Protein AF-A0A9E4AWS6-F1 (afdb_monomer_lite)

Foldseek 3Di:
DLVQLVVLLVQLVVLLVVLCCLQVVVVVPDDNVVSPVSSVVSNVSSVVSNVVSVVVNVVD

Secondary structure (DSSP, 8-state):
-HHHHHHHHHHHHHHHHHHHHHHHH-TT---HHHHHHHHHHHHHHHHHHHHHHHHHHHT-

Radius of gyration: 13.49 Å; chains: 1; bounding box: 32×13×38 Å

Structure (mmCIF, N/CA/C/O backbone):
data_AF-A0A9E4AWS6-F1
#
_entry.id   AF-A0A9E4AWS6-F1
#
loop_
_atom_site.group_PDB
_atom_site.id
_atom_site.type_symbol
_atom_site.label_atom_id
_atom_site.label_alt_id
_atom_site.label_comp_id
_atom_site.label_asym_id
_atom_site.label_entity_id
_atom_site.label_seq_id
_atom_site.pdbx_PDB_ins_code
_atom_site.Cartn_x
_atom_site.Cartn_y
_atom_site.Cartn_z
_atom_site.occupancy
_atom_site.B_iso_or_equiv
_atom_site.auth_seq_id
_atom_site.auth_comp_id
_atom_site.auth_asym_id
_atom_site.auth_atom_id
_atom_site.pdbx_PDB_model_num
ATOM 1 N N . MET A 1 1 ? -16.637 6.591 15.720 1.00 67.06 1 MET A N 1
ATOM 2 C CA . MET A 1 1 ? -15.316 6.440 15.063 1.00 67.06 1 MET A CA 1
ATOM 3 C C . MET A 1 1 ? -15.232 5.218 14.141 1.00 67.06 1 MET A C 1
ATOM 5 O O . MET A 1 1 ? -14.316 5.162 13.334 1.00 67.06 1 MET A O 1
ATOM 9 N N . TYR A 1 2 ? -16.209 4.310 14.171 1.00 82.06 2 TYR A N 1
ATOM 10 C CA . TYR A 1 2 ? -16.240 3.051 13.430 1.00 82.06 2 TYR A CA 1
ATOM 11 C C . TYR A 1 2 ? -16.130 3.269 11.922 1.00 82.06 2 TYR A C 1
ATOM 13 O O . TYR A 1 2 ? -15.257 2.702 11.280 1.00 82.06 2 TYR A O 1
ATOM 21 N N . TYR A 1 3 ? -16.929 4.189 11.372 1.00 87.75 3 TYR A N 1
ATOM 22 C CA . TYR A 1 3 ? -16.868 4.548 9.951 1.00 87.75 3 TYR A CA 1
ATOM 23 C C . TYR A 1 3 ? -15.505 5.107 9.520 1.00 87.75 3 TYR A C 1
ATOM 25 O O . TYR A 1 3 ? -15.040 4.804 8.425 1.00 87.75 3 TYR A O 1
ATOM 33 N N . ILE A 1 4 ? -14.843 5.890 10.378 1.00 90.12 4 ILE A N 1
ATOM 34 C CA . ILE A 1 4 ? -13.511 6.447 10.094 1.00 90.12 4 ILE A CA 1
ATOM 35 C C . ILE A 1 4 ? -12.474 5.321 10.069 1.00 90.12 4 ILE A C 1
ATOM 37 O O . ILE A 1 4 ? -11.686 5.234 9.130 1.00 90.12 4 ILE A O 1
ATOM 41 N N . GLY A 1 5 ? -12.515 4.429 11.062 1.00 91.38 5 GLY A N 1
ATOM 42 C CA . GLY A 1 5 ? -11.635 3.267 11.122 1.00 91.38 5 GLY A CA 1
ATOM 43 C C . GLY A 1 5 ? -11.820 2.323 9.929 1.00 91.38 5 GLY A C 1
ATOM 44 O O . GLY A 1 5 ? -10.840 2.024 9.251 1.00 91.38 5 GLY A O 1
ATOM 45 N N . LYS A 1 6 ? -13.066 1.978 9.572 1.00 92.94 6 LYS A N 1
ATOM 46 C CA . LYS A 1 6 ? -13.376 1.144 8.397 1.00 92.94 6 LYS A CA 1
ATOM 47 C C . LYS A 1 6 ? -12.908 1.767 7.087 1.00 92.94 6 LYS A C 1
ATOM 49 O O . LYS A 1 6 ? -12.404 1.067 6.212 1.00 92.94 6 LYS A O 1
ATOM 54 N N . THR A 1 7 ? -13.057 3.083 6.952 1.00 95.44 7 THR A N 1
ATOM 55 C CA . THR A 1 7 ? -12.593 3.807 5.761 1.00 95.44 7 THR A CA 1
ATOM 56 C C . THR A 1 7 ? -11.072 3.734 5.641 1.00 95.44 7 THR A C 1
ATOM 58 O O . THR A 1 7 ? -10.560 3.449 4.563 1.00 95.44 7 THR A O 1
ATOM 61 N N . LEU A 1 8 ? -10.347 3.919 6.748 1.00 95.25 8 LEU A N 1
ATOM 62 C CA . LEU A 1 8 ? -8.889 3.771 6.796 1.00 95.25 8 LEU A CA 1
ATOM 63 C C . LEU A 1 8 ? -8.431 2.336 6.510 1.00 95.25 8 LEU A C 1
ATOM 65 O O . LEU A 1 8 ? -7.472 2.152 5.762 1.00 95.25 8 LEU A O 1
ATOM 69 N N . GLU A 1 9 ? -9.136 1.329 7.038 1.00 94.81 9 GLU A N 1
ATOM 70 C CA . GLU A 1 9 ? -8.877 -0.079 6.717 1.00 94.81 9 GLU A CA 1
ATOM 71 C C . GLU A 1 9 ? -8.971 -0.332 5.206 1.00 94.81 9 GLU A C 1
ATOM 73 O O . GLU A 1 9 ? -8.053 -0.901 4.612 1.00 94.81 9 GLU A O 1
ATOM 78 N N . LEU A 1 10 ? -10.048 0.140 4.571 1.00 96.50 10 LEU A N 1
ATOM 79 C CA . LEU A 1 10 ? -10.264 0.006 3.127 1.00 96.50 10 LEU A CA 1
ATOM 80 C C . LEU A 1 10 ? -9.217 0.766 2.305 1.00 96.50 10 LEU A C 1
ATOM 82 O O . LEU A 1 10 ? -8.709 0.231 1.320 1.00 96.50 10 LEU A O 1
ATOM 86 N N . MET A 1 11 ? -8.850 1.980 2.723 1.00 96.88 11 MET A N 1
ATOM 87 C CA . MET A 1 11 ? -7.769 2.751 2.098 1.00 96.88 11 MET A CA 1
ATOM 88 C C . MET A 1 11 ? -6.433 2.006 2.163 1.00 96.88 11 MET A C 1
ATOM 90 O O . MET A 1 11 ? -5.685 1.995 1.184 1.00 96.88 11 MET A O 1
ATOM 94 N N . GLY A 1 12 ? -6.156 1.351 3.293 1.00 96.69 12 GLY A N 1
ATOM 95 C CA . GLY A 1 12 ? -4.986 0.500 3.463 1.00 96.69 12 GLY A CA 1
ATOM 96 C C . GLY A 1 12 ? -4.958 -0.646 2.453 1.00 96.69 12 GLY A C 1
ATOM 97 O O . GLY A 1 12 ? -3.971 -0.814 1.740 1.00 96.69 12 GLY A O 1
ATOM 98 N N . ILE A 1 13 ? -6.070 -1.375 2.314 1.00 96.69 13 ILE A N 1
ATOM 99 C CA . ILE A 1 13 ? -6.207 -2.476 1.344 1.00 96.69 13 ILE A CA 1
ATOM 100 C C . ILE A 1 13 ? -6.024 -1.980 -0.097 1.00 96.69 13 ILE A C 1
ATOM 102 O O . ILE A 1 13 ? -5.310 -2.609 -0.878 1.00 96.69 13 ILE A O 1
ATOM 106 N N . ALA A 1 14 ? -6.619 -0.839 -0.448 1.00 97.19 14 ALA A N 1
ATOM 107 C CA . ALA A 1 14 ? -6.463 -0.249 -1.774 1.00 97.19 14 ALA A CA 1
ATOM 108 C C . ALA A 1 14 ? -4.998 0.121 -2.070 1.00 97.19 14 ALA A C 1
ATOM 110 O O . ALA A 1 14 ? -4.505 -0.161 -3.161 1.00 97.19 14 ALA A O 1
ATOM 111 N N . CYS A 1 15 ? -4.277 0.684 -1.093 1.00 96.69 15 CYS A N 1
ATOM 112 C CA . CYS A 1 15 ? -2.850 0.982 -1.235 1.00 96.69 15 CYS A CA 1
ATOM 113 C C . CYS A 1 15 ? -2.003 -0.284 -1.405 1.00 96.69 15 CYS A C 1
ATOM 115 O O . CYS A 1 15 ? -1.102 -0.291 -2.239 1.00 96.69 15 CYS A O 1
ATOM 117 N N . LEU A 1 16 ? -2.308 -1.364 -0.674 1.00 96.31 16 LEU A N 1
ATOM 118 C CA . LEU A 1 16 ? -1.630 -2.654 -0.848 1.00 96.31 16 LEU A CA 1
ATOM 119 C C . LEU A 1 16 ? -1.819 -3.193 -2.271 1.00 96.31 16 LEU A C 1
ATOM 121 O O . LEU A 1 16 ? -0.848 -3.567 -2.925 1.00 96.31 16 LEU A O 1
ATOM 125 N N . GLY A 1 17 ? -3.059 -3.180 -2.770 1.00 95.38 17 GLY A N 1
ATOM 126 C CA . GLY A 1 17 ? -3.366 -3.593 -4.139 1.00 95.38 17 GLY A CA 1
ATOM 127 C C . GLY A 1 17 ? -2.653 -2.733 -5.186 1.00 95.38 17 GLY A C 1
ATOM 128 O O . GLY A 1 17 ? -2.093 -3.266 -6.141 1.00 95.38 17 GLY A O 1
ATOM 129 N N . ALA A 1 18 ? -2.613 -1.413 -4.981 1.00 94.00 18 ALA A N 1
ATOM 130 C CA . ALA A 1 18 ? -1.896 -0.493 -5.859 1.00 94.00 18 ALA A CA 1
ATOM 131 C C . ALA A 1 18 ? -0.383 -0.758 -5.864 1.00 94.00 18 ALA A C 1
ATOM 133 O O . ALA A 1 18 ? 0.215 -0.794 -6.935 1.00 94.00 18 ALA A O 1
ATOM 134 N N . GLY A 1 19 ? 0.230 -0.998 -4.701 1.00 94.25 19 GLY A N 1
ATOM 135 C CA . GLY A 1 19 ? 1.653 -1.335 -4.600 1.00 94.25 19 GLY A CA 1
ATOM 136 C C . GLY A 1 19 ? 2.006 -2.591 -5.394 1.00 94.25 19 GLY A C 1
ATOM 137 O O . GLY A 1 19 ? 2.910 -2.547 -6.226 1.00 94.25 19 GLY A O 1
ATOM 138 N N . LEU A 1 20 ? 1.226 -3.663 -5.220 1.00 91.94 20 LEU A N 1
ATOM 139 C CA . LEU A 1 20 ? 1.396 -4.910 -5.974 1.00 91.94 20 LEU A CA 1
ATOM 140 C C . LEU A 1 20 ? 1.210 -4.703 -7.481 1.00 91.94 20 LEU A C 1
ATOM 142 O O . LEU A 1 20 ? 1.995 -5.210 -8.274 1.00 91.94 20 LEU A O 1
ATOM 146 N N . TYR A 1 21 ? 0.202 -3.933 -7.896 1.00 91.50 21 TYR A N 1
ATOM 147 C CA . TYR A 1 21 ? -0.004 -3.621 -9.311 1.00 91.50 21 TYR A CA 1
ATOM 148 C C . TYR A 1 21 ? 1.185 -2.852 -9.903 1.00 91.50 21 TYR A C 1
ATOM 150 O O . TYR A 1 21 ? 1.656 -3.176 -10.991 1.00 91.50 21 TYR A O 1
ATOM 158 N N . LEU A 1 22 ? 1.708 -1.860 -9.181 1.00 90.00 22 LEU A N 1
ATOM 159 C CA . LEU A 1 22 ? 2.837 -1.047 -9.633 1.00 90.00 22 LEU A CA 1
ATOM 160 C C . LEU A 1 22 ? 4.139 -1.850 -9.718 1.00 90.00 22 LEU A C 1
ATOM 162 O O . LEU A 1 22 ? 4.884 -1.656 -10.676 1.00 90.00 22 LEU A O 1
ATOM 166 N N . GLY A 1 23 ? 4.385 -2.761 -8.774 1.00 88.00 23 GLY A N 1
ATOM 167 C CA . GLY A 1 23 ? 5.540 -3.662 -8.800 1.00 88.00 23 GLY A CA 1
ATOM 168 C C . GLY A 1 23 ? 5.428 -4.741 -9.882 1.00 88.00 23 GLY A C 1
ATOM 169 O O . GLY A 1 23 ? 6.338 -4.899 -10.692 1.00 88.00 23 GLY A O 1
ATOM 170 N N . CYS A 1 24 ?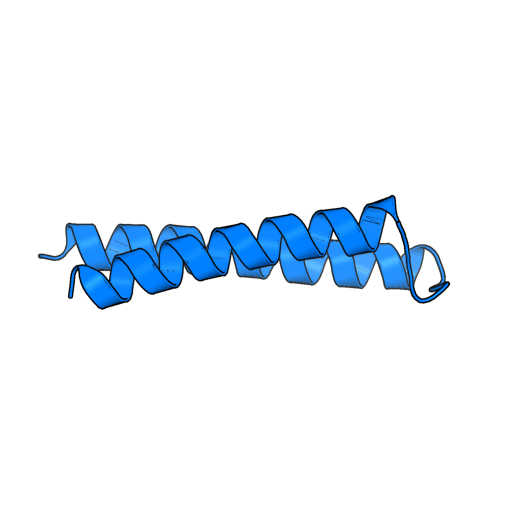 4.295 -5.451 -9.950 1.00 87.25 24 CYS A N 1
ATOM 171 C CA . CYS A 1 24 ? 4.117 -6.584 -10.864 1.00 87.25 24 CYS A CA 1
ATOM 172 C C . CYS A 1 24 ? 3.882 -6.175 -12.322 1.00 87.25 24 CYS A C 1
ATOM 174 O O . CYS 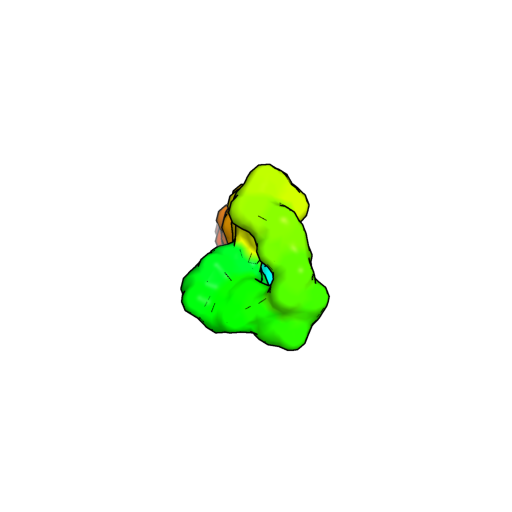A 1 24 ? 4.365 -6.848 -13.228 1.00 87.25 24 CYS A O 1
ATOM 176 N N . VAL A 1 25 ? 3.099 -5.119 -12.563 1.00 91.44 25 VAL A N 1
ATOM 177 C CA . VAL A 1 25 ? 2.721 -4.700 -13.925 1.00 91.44 25 VAL A CA 1
ATOM 178 C C . VAL A 1 25 ? 3.651 -3.611 -14.450 1.00 91.44 25 VAL A C 1
ATOM 180 O O . VAL A 1 25 ? 3.825 -3.505 -15.661 1.00 91.44 25 VAL A O 1
ATOM 183 N N . ASN A 1 26 ? 4.255 -2.810 -13.563 1.00 89.19 26 ASN A N 1
ATOM 184 C CA . ASN A 1 26 ? 5.087 -1.654 -13.913 1.00 89.19 26 ASN A CA 1
ATOM 185 C C . ASN A 1 26 ? 4.499 -0.832 -15.084 1.00 89.19 26 ASN A C 1
ATOM 187 O O . ASN A 1 26 ? 5.146 -0.642 -16.118 1.00 89.19 26 ASN A O 1
ATOM 191 N N . PRO A 1 27 ? 3.255 -0.335 -14.945 1.00 88.56 27 PRO A N 1
ATOM 192 C CA . PRO A 1 27 ? 2.499 0.251 -16.055 1.00 88.56 27 PRO A CA 1
ATOM 193 C C . PRO A 1 27 ? 3.140 1.525 -16.627 1.00 88.56 27 PRO A C 1
ATOM 195 O O . PRO A 1 27 ? 2.799 1.953 -17.724 1.00 88.56 27 PRO A O 1
ATOM 198 N N . TYR A 1 28 ? 4.061 2.138 -15.882 1.00 90.62 28 TYR A N 1
ATOM 199 C CA . TYR A 1 28 ? 4.751 3.368 -16.259 1.00 90.62 28 TYR A CA 1
ATOM 200 C C . TYR A 1 28 ? 6.137 3.125 -16.869 1.00 90.62 28 TYR A C 1
ATOM 202 O O . TYR A 1 28 ? 6.833 4.089 -17.181 1.00 90.62 28 TYR A O 1
ATOM 210 N N . GLY A 1 29 ? 6.559 1.862 -17.021 1.00 91.56 29 GLY A N 1
ATOM 211 C CA . GLY A 1 29 ? 7.874 1.524 -17.570 1.00 91.56 29 GLY A CA 1
ATOM 212 C C . GLY A 1 29 ? 9.028 2.076 -16.731 1.00 91.56 29 GLY A C 1
ATOM 213 O O . GLY A 1 29 ? 10.050 2.500 -17.270 1.00 91.56 29 GLY A O 1
ATOM 214 N N . TYR A 1 30 ? 8.863 2.128 -15.407 1.00 91.88 30 TYR A N 1
ATOM 215 C CA . TYR A 1 30 ? 9.913 2.588 -14.507 1.00 91.88 30 TYR A CA 1
ATOM 216 C C . TYR A 1 30 ? 11.108 1.633 -14.512 1.00 91.88 30 TYR A C 1
ATOM 218 O O . TYR A 1 30 ? 10.963 0.434 -14.745 1.00 91.88 30 TYR A O 1
ATOM 226 N N . SER A 1 31 ? 12.297 2.160 -14.202 1.00 94.19 31 SER A N 1
ATOM 227 C CA . SER A 1 31 ? 13.445 1.309 -13.876 1.00 94.19 31 SER A CA 1
ATOM 228 C C . SER A 1 31 ? 13.111 0.428 -12.671 1.00 94.19 31 SER A C 1
ATOM 230 O O . SER A 1 31 ? 12.364 0.862 -11.793 1.00 94.19 31 SER A O 1
ATOM 232 N N . GLU A 1 32 ? 13.701 -0.765 -12.582 1.00 90.56 32 GLU A N 1
ATOM 233 C CA . GLU A 1 32 ? 13.422 -1.718 -11.494 1.00 90.56 32 GLU A CA 1
ATOM 234 C C . GLU A 1 32 ? 13.553 -1.081 -10.106 1.00 90.56 32 GLU A C 1
ATOM 236 O O . GLU A 1 32 ? 12.669 -1.217 -9.267 1.00 90.56 32 GLU A O 1
ATOM 241 N N . SER A 1 33 ? 14.599 -0.277 -9.893 1.00 92.94 33 SER A N 1
ATOM 242 C CA . SER A 1 33 ? 14.816 0.458 -8.642 1.00 92.94 33 SER A CA 1
ATOM 243 C C . SER A 1 33 ? 13.689 1.437 -8.297 1.00 92.94 33 SER A C 1
ATOM 245 O O . SER A 1 33 ? 13.336 1.597 -7.129 1.00 92.94 33 SER A O 1
ATOM 247 N N . LYS A 1 34 ? 13.103 2.093 -9.304 1.00 93.44 34 LYS A N 1
ATOM 248 C CA . LYS A 1 34 ? 11.981 3.021 -9.124 1.00 93.44 34 LYS A CA 1
ATOM 249 C C . LYS A 1 34 ? 10.678 2.262 -8.900 1.00 93.44 34 LYS A C 1
ATOM 251 O O . LYS A 1 34 ? 9.937 2.631 -7.996 1.00 93.44 34 LYS A O 1
ATOM 256 N N . ALA A 1 35 ? 10.416 1.209 -9.675 1.00 93.06 35 ALA A N 1
ATOM 257 C CA . ALA A 1 35 ? 9.245 0.353 -9.498 1.00 93.06 35 ALA A CA 1
ATOM 258 C C . ALA A 1 35 ? 9.222 -0.263 -8.091 1.00 93.06 35 ALA A C 1
ATOM 260 O O . ALA A 1 35 ? 8.233 -0.112 -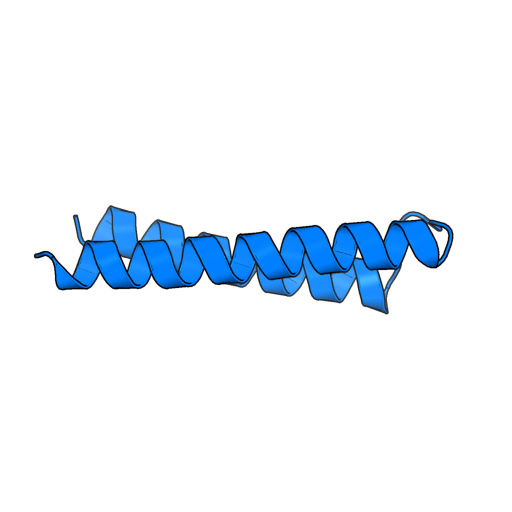7.379 1.00 93.06 35 ALA A O 1
ATOM 261 N N . MET A 1 36 ? 10.349 -0.824 -7.645 1.00 93.25 36 MET A N 1
ATOM 262 C CA . MET A 1 36 ? 10.512 -1.380 -6.302 1.00 93.25 36 MET A CA 1
ATOM 263 C C . MET A 1 36 ? 10.338 -0.317 -5.209 1.00 93.25 36 MET A C 1
ATOM 265 O O . MET A 1 36 ? 9.690 -0.569 -4.196 1.00 93.25 36 MET A O 1
ATOM 269 N N . GLY A 1 37 ? 10.877 0.892 -5.402 1.00 94.25 37 GLY A N 1
ATOM 270 C CA . GLY A 1 37 ? 10.683 1.996 -4.457 1.00 94.25 37 GLY A CA 1
ATOM 271 C C . GLY A 1 37 ? 9.213 2.409 -4.318 1.00 94.25 37 GLY A C 1
ATOM 272 O O . GLY A 1 37 ? 8.732 2.635 -3.208 1.00 94.25 37 GLY A O 1
ATOM 273 N N . VAL A 1 38 ? 8.485 2.469 -5.436 1.00 93.44 38 VAL A N 1
ATOM 274 C CA . VAL A 1 38 ? 7.052 2.794 -5.463 1.00 93.44 38 VAL A CA 1
ATOM 275 C C . VAL A 1 38 ? 6.220 1.674 -4.837 1.00 93.44 38 VAL A C 1
ATOM 277 O O . VAL A 1 38 ? 5.378 1.957 -3.986 1.00 93.44 38 VAL A O 1
ATOM 280 N N . GLU A 1 39 ? 6.480 0.418 -5.203 1.00 94.69 39 GLU A N 1
ATOM 281 C CA . GLU A 1 39 ? 5.852 -0.763 -4.603 1.00 94.69 39 GLU A CA 1
ATOM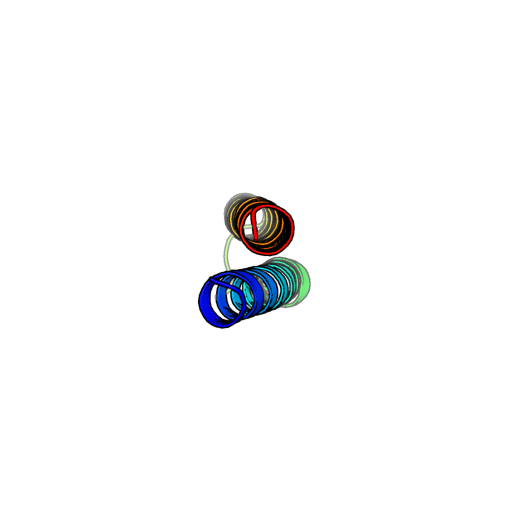 282 C C . GLU A 1 39 ? 6.019 -0.745 -3.080 1.00 94.69 39 GLU A C 1
ATOM 284 O O . GLU A 1 39 ? 5.029 -0.744 -2.350 1.00 94.69 39 GLU A O 1
ATOM 289 N N . MET A 1 40 ? 7.258 -0.629 -2.593 1.00 95.44 40 MET A N 1
ATOM 290 C CA . MET A 1 40 ? 7.554 -0.594 -1.160 1.00 95.44 40 MET A CA 1
ATOM 291 C C . MET A 1 40 ? 6.869 0.575 -0.447 1.00 95.44 40 MET A C 1
ATOM 293 O O . MET A 1 40 ? 6.359 0.407 0.665 1.00 95.44 40 MET A O 1
ATOM 297 N N . GLY A 1 41 ? 6.817 1.751 -1.078 1.00 95.50 41 GLY A N 1
ATOM 298 C CA . GLY A 1 41 ? 6.123 2.918 -0.536 1.00 95.50 41 GLY A CA 1
ATOM 299 C C . GLY A 1 41 ? 4.625 2.669 -0.346 1.00 95.50 41 GLY A C 1
ATOM 300 O O . GLY A 1 41 ? 4.091 2.893 0.742 1.00 95.50 41 GLY A O 1
ATOM 301 N N . PHE A 1 42 ? 3.953 2.146 -1.373 1.00 96.06 42 PHE A N 1
ATOM 302 C CA . PHE A 1 42 ? 2.525 1.827 -1.317 1.00 96.06 42 PHE A CA 1
ATOM 303 C C . PHE A 1 42 ? 2.211 0.674 -0.363 1.00 96.06 42 PHE A C 1
ATOM 305 O O . PHE A 1 42 ? 1.234 0.758 0.382 1.00 96.06 42 PHE A O 1
ATOM 312 N N . LEU A 1 43 ? 3.050 -0.365 -0.327 1.00 96.31 43 LEU A N 1
ATOM 313 C CA . LEU A 1 43 ? 2.899 -1.470 0.618 1.00 96.31 43 LEU A CA 1
ATOM 314 C C . LEU A 1 43 ? 3.011 -0.976 2.065 1.00 96.31 43 LEU A C 1
ATOM 316 O O . LEU A 1 43 ? 2.155 -1.284 2.894 1.00 96.31 43 LEU A O 1
ATOM 320 N N . THR A 1 44 ? 4.011 -0.142 2.358 1.00 97.06 44 THR A N 1
ATOM 321 C CA . THR A 1 44 ? 4.220 0.421 3.700 1.00 97.06 44 THR A CA 1
ATOM 322 C C . THR A 1 44 ? 3.050 1.308 4.127 1.00 97.06 44 THR A C 1
ATOM 324 O O . THR A 1 44 ? 2.524 1.152 5.231 1.00 97.06 44 THR A O 1
ATOM 327 N N . LEU A 1 45 ? 2.594 2.208 3.248 1.00 96.81 45 LEU A N 1
ATOM 328 C CA . LEU A 1 45 ? 1.428 3.059 3.511 1.00 96.81 45 LEU A CA 1
ATOM 329 C C . LEU A 1 45 ? 0.149 2.237 3.695 1.00 96.81 45 LEU A C 1
ATOM 331 O O . LEU A 1 45 ? -0.646 2.524 4.591 1.00 96.81 45 LEU A O 1
ATOM 335 N N . GLY A 1 46 ? -0.032 1.194 2.884 1.00 97.06 46 GLY A N 1
ATOM 336 C CA . GLY A 1 46 ? -1.182 0.304 2.961 1.00 97.06 46 GLY A CA 1
ATOM 337 C C . GLY A 1 46 ? -1.271 -0.430 4.294 1.00 97.06 46 GLY A C 1
ATOM 338 O O . GLY A 1 46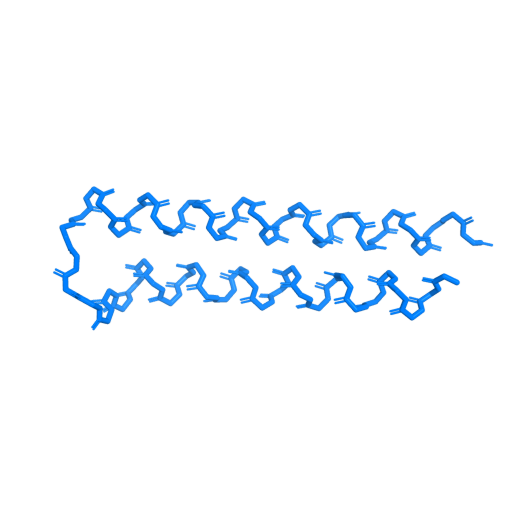 ? -2.318 -0.405 4.943 1.00 97.06 46 GLY A O 1
ATOM 339 N N . VAL A 1 47 ? -0.154 -1.003 4.755 1.00 97.38 47 VAL A N 1
ATOM 340 C CA . VAL A 1 47 ? -0.051 -1.614 6.088 1.00 97.38 47 VAL A CA 1
ATOM 341 C C . VAL A 1 47 ? -0.377 -0.587 7.175 1.00 97.38 47 VAL A C 1
ATOM 343 O O . VAL A 1 47 ? -1.192 -0.860 8.058 1.00 97.38 47 VAL A O 1
ATOM 346 N N . LEU A 1 48 ? 0.212 0.608 7.101 1.00 97.56 48 LEU A N 1
ATOM 347 C CA . LEU A 1 48 ? 0.035 1.641 8.118 1.00 97.56 48 LEU A CA 1
ATOM 348 C C . LEU A 1 48 ? -1.431 2.073 8.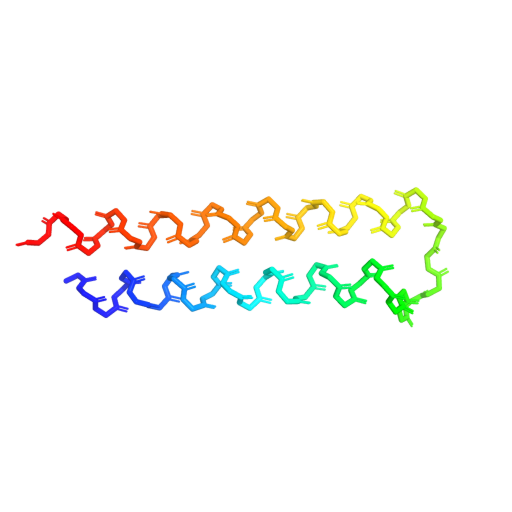253 1.00 97.56 48 LEU A C 1
ATOM 350 O O . LEU A 1 48 ? -1.967 2.055 9.361 1.00 97.56 48 LEU A O 1
ATOM 354 N N . PHE A 1 49 ? -2.106 2.407 7.148 1.00 96.31 49 PHE A N 1
ATOM 355 C CA . PHE A 1 49 ? -3.514 2.813 7.192 1.00 96.31 49 PHE A CA 1
ATOM 356 C C . PHE A 1 49 ? -4.443 1.682 7.620 1.00 96.31 49 PHE A C 1
ATOM 358 O O . PHE A 1 49 ? -5.374 1.928 8.389 1.00 96.31 49 PHE A O 1
ATOM 365 N N . PHE A 1 50 ? -4.155 0.445 7.210 1.00 96.25 50 PHE A N 1
ATOM 366 C CA . PHE A 1 50 ? -4.927 -0.712 7.644 1.00 96.25 50 PHE A CA 1
ATOM 367 C C . PHE A 1 50 ? -4.904 -0.872 9.169 1.00 96.25 50 PHE A C 1
ATOM 369 O O . PHE A 1 50 ? -5.952 -0.948 9.817 1.00 96.25 50 PHE A O 1
ATOM 376 N N . PHE A 1 51 ? -3.710 -0.869 9.767 1.00 95.81 51 PHE A N 1
ATOM 377 C CA . PHE A 1 51 ? -3.572 -1.023 11.215 1.00 95.81 51 PHE A CA 1
ATOM 378 C C . PHE A 1 51 ? -4.037 0.212 11.995 1.00 95.81 51 PHE A C 1
ATOM 380 O O . PHE A 1 51 ? -4.589 0.061 13.087 1.00 95.81 51 PHE A O 1
ATOM 387 N N . LEU A 1 52 ? -3.881 1.419 11.443 1.00 95.62 52 LEU A N 1
ATOM 388 C CA . LEU A 1 52 ? -4.432 2.635 12.042 1.00 95.62 52 LEU A CA 1
ATOM 389 C C . LEU A 1 52 ? -5.967 2.572 12.100 1.00 95.62 52 LEU A C 1
ATOM 391 O O . LEU A 1 52 ? -6.553 2.870 13.140 1.00 95.62 52 LEU A O 1
ATOM 395 N N . GLY A 1 53 ? -6.612 2.129 11.016 1.00 92.94 53 GLY A N 1
ATOM 396 C CA . GLY A 1 53 ? -8.060 1.928 10.958 1.00 92.94 53 GLY A CA 1
ATOM 397 C C . GLY A 1 53 ? -8.549 0.928 12.009 1.00 92.94 53 GLY A C 1
ATOM 398 O O . GLY A 1 53 ? -9.409 1.268 12.827 1.00 92.94 53 GLY A O 1
ATOM 399 N N . ARG A 1 54 ? -7.900 -0.246 12.080 1.00 92.81 54 ARG A N 1
ATOM 400 C CA . ARG A 1 54 ? -8.123 -1.278 13.116 1.00 92.81 54 ARG A CA 1
ATOM 401 C C . ARG A 1 54 ? -8.018 -0.715 14.534 1.00 92.81 54 ARG A C 1
ATOM 403 O O . ARG A 1 54 ? -8.800 -1.077 15.413 1.00 92.81 54 ARG A O 1
ATOM 410 N N . LEU A 1 55 ? -7.014 0.126 14.786 1.00 93.69 55 LEU A N 1
ATOM 411 C CA . LEU A 1 55 ? -6.772 0.711 16.103 1.00 93.69 55 LEU A CA 1
ATOM 412 C C . LEU A 1 55 ? -7.875 1.700 16.490 1.00 93.69 55 LEU A C 1
ATOM 414 O O . LEU A 1 55 ? -8.323 1.691 17.634 1.00 93.69 55 LEU A O 1
ATOM 418 N N . ILE A 1 56 ? -8.310 2.539 15.548 1.00 90.75 56 ILE A N 1
ATOM 419 C CA . ILE A 1 56 ? -9.369 3.531 15.768 1.00 90.75 56 ILE A CA 1
ATOM 420 C C . ILE A 1 56 ? -10.706 2.846 16.066 1.00 90.75 56 ILE A C 1
ATOM 422 O O . ILE A 1 56 ? -11.432 3.306 16.944 1.00 90.75 56 ILE A O 1
ATOM 426 N N . GLU A 1 57 ? -11.020 1.735 15.394 1.00 87.38 57 GLU A N 1
ATOM 427 C CA . GLU A 1 57 ? -12.220 0.948 15.705 1.00 87.38 57 GLU A CA 1
ATOM 428 C C . GLU A 1 57 ? -12.193 0.362 17.112 1.00 87.38 57 GLU A C 1
ATOM 430 O O . GLU A 1 57 ? -13.183 0.461 17.826 1.00 87.38 57 GLU A O 1
ATOM 435 N N . LYS A 1 58 ? -11.059 -0.214 17.530 1.00 83.50 58 LYS A N 1
ATOM 436 C CA . LYS A 1 58 ? -10.914 -0.850 18.852 1.00 83.50 58 LYS A CA 1
ATOM 437 C C . LYS A 1 58 ? -10.942 0.125 20.031 1.00 83.50 58 LYS A C 1
ATOM 439 O O . LYS A 1 58 ? -11.014 -0.323 21.169 1.00 83.50 58 LYS A O 1
ATOM 444 N N . ARG A 1 59 ? -10.800 1.431 19.783 1.00 78.06 59 ARG A N 1
ATOM 445 C CA . ARG A 1 59 ? -10.882 2.475 20.818 1.00 78.06 59 ARG A CA 1
ATOM 446 C C . ARG A 1 59 ? -12.307 3.005 21.038 1.00 78.06 59 ARG A C 1
ATOM 448 O O . ARG A 1 59 ? -12.464 3.943 21.818 1.00 78.06 59 ARG A O 1
ATOM 455 N N . GLN A 1 60 ? -13.311 2.448 20.357 1.00 58.50 60 GLN A N 1
ATOM 456 C CA . GLN A 1 60 ? -14.730 2.642 20.682 1.00 58.50 60 GLN A CA 1
ATOM 457 C C . GLN A 1 60 ? -15.255 1.544 21.591 1.00 58.50 60 GLN A C 1
ATOM 459 O O . GLN A 1 60 ? -16.195 1.871 22.344 1.00 58.50 60 GLN A O 1
#

Sequence (60 aa):
MYYIGKTLELMGIACLGAGLYLGCVNPYGYSESKAMGVEMGFLTLGVLFFFLGRLIEKRQ

pLDDT: mean 92.0, std 6.73, range [58.5, 97.56]